Protein AF-A0A1V4RNX0-F1 (afdb_monomer)

Mean predicted aligned error: 15.96 Å

Foldseek 3Di:
DWDFDWDDDPPDIDTDPPRTDDDDDPDDDDPPDDADDDDPPFDDDVRATDAPDLQQQHGPPDDQDGDFACSHVVPPDPVRRVVGVVRNQQVSCVVVVPDVVVSVVVVVVVVVVVVVVVVVVVVVVVVPDPDDPVNVVVVVVVVVVVCVVLVPPVPVVVSCVVVVPCDPCNVVVD

Secondary structure (DSSP, 8-state):
-EE--EEEETTEEEE-TT--EE---S-----S--PPPP-TT--EETTEEPBS-TTT-BBTT-SS-B--THHHH----HHHHHHHHHHHHHHHHHHTT--HHHHHHHHHHHHHHHHHHHHHHHHHHHHS-PPPHHHHHHHHHHHHHHHHHTT--S-HHHHHHHH----HHHHHT-

Structure (mmCIF, N/CA/C/O backbone):
data_AF-A0A1V4RNX0-F1
#
_entry.id   AF-A0A1V4RNX0-F1
#
loop_
_atom_site.group_PDB
_atom_site.id
_atom_site.type_symbol
_atom_site.label_atom_id
_atom_site.label_alt_id
_atom_site.label_comp_id
_atom_site.label_asym_id
_atom_site.label_entity_id
_atom_site.label_seq_id
_atom_site.pdbx_PDB_ins_code
_atom_site.Cartn_x
_atom_site.Cartn_y
_atom_site.Cartn_z
_atom_site.occupancy
_atom_site.B_iso_or_equiv
_atom_site.auth_seq_id
_atom_site.auth_comp_id
_atom_site.auth_asym_id
_atom_site.auth_atom_id
_atom_site.pdbx_PDB_model_num
ATOM 1 N N . MET A 1 1 ? -21.393 -1.027 17.407 1.00 86.25 1 MET A N 1
ATOM 2 C CA . MET A 1 1 ? -20.121 -1.778 17.357 1.00 86.25 1 MET A CA 1
ATOM 3 C C . MET A 1 1 ? -19.695 -2.120 18.773 1.00 86.25 1 MET A C 1
ATOM 5 O O . MET A 1 1 ? -19.977 -1.330 19.667 1.00 86.25 1 MET A O 1
ATOM 9 N N . VAL A 1 2 ? -19.072 -3.281 18.979 1.00 91.12 2 VAL A N 1
ATOM 10 C CA . VAL A 1 2 ? -18.513 -3.683 20.277 1.00 91.12 2 VAL A CA 1
ATOM 11 C C . VAL A 1 2 ? -17.001 -3.536 20.193 1.00 91.12 2 VAL A C 1
ATOM 13 O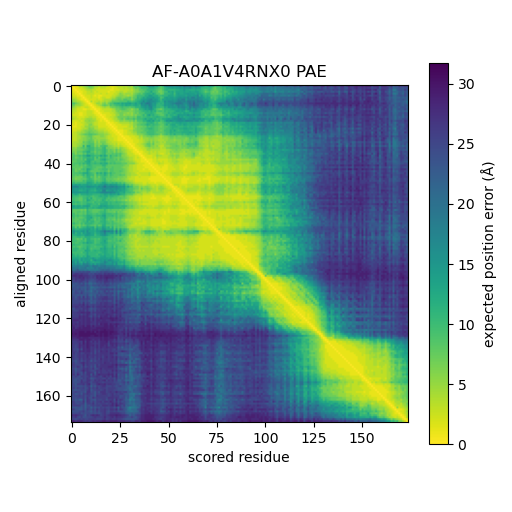 O . VAL A 1 2 ? -16.371 -4.180 19.359 1.00 91.12 2 VAL A O 1
ATOM 16 N N . PHE A 1 3 ? -16.439 -2.670 21.023 1.00 90.31 3 PHE A N 1
ATOM 17 C CA . PHE A 1 3 ? -14.999 -2.546 21.200 1.00 90.31 3 PHE A CA 1
ATOM 18 C C . PHE A 1 3 ? -14.564 -3.428 22.365 1.00 90.31 3 PHE A C 1
ATOM 20 O O . PHE A 1 3 ? -15.303 -3.569 23.337 1.00 90.31 3 PHE A O 1
ATOM 27 N N . LYS A 1 4 ? -13.373 -4.014 22.265 1.00 93.19 4 LYS A N 1
ATOM 28 C CA . LYS A 1 4 ? -12.756 -4.797 23.336 1.00 93.19 4 LYS A CA 1
ATOM 29 C C . LYS A 1 4 ? -11.369 -4.247 23.599 1.00 93.19 4 LYS A C 1
ATOM 31 O O . LYS A 1 4 ? -10.649 -3.932 22.652 1.00 93.19 4 LYS A O 1
ATOM 36 N N . GLN A 1 5 ? -11.000 -4.136 24.865 1.00 92.75 5 GLN A N 1
ATOM 37 C CA . GLN A 1 5 ? -9.661 -3.715 25.232 1.00 92.75 5 GLN A CA 1
ATOM 38 C C . GLN A 1 5 ? -8.676 -4.859 24.978 1.00 92.75 5 GLN A C 1
ATOM 40 O O . GLN A 1 5 ? -8.916 -6.011 25.347 1.00 92.75 5 GLN A O 1
ATOM 45 N N . THR A 1 6 ? -7.555 -4.529 24.349 1.00 92.81 6 THR A N 1
ATOM 46 C CA . THR A 1 6 ? -6.434 -5.444 24.129 1.00 92.81 6 THR A CA 1
ATOM 47 C C . THR A 1 6 ? -5.276 -5.078 25.048 1.00 92.81 6 THR A C 1
ATOM 49 O O . THR A 1 6 ? -4.992 -3.897 25.252 1.00 92.81 6 THR A O 1
ATOM 52 N N . LYS A 1 7 ? -4.584 -6.088 25.572 1.00 92.69 7 LYS A N 1
ATOM 53 C CA . LYS A 1 7 ? -3.313 -5.959 26.282 1.00 92.69 7 LYS A CA 1
ATOM 54 C C . LYS A 1 7 ? -2.213 -6.585 25.431 1.00 92.69 7 LYS A C 1
ATOM 56 O O . LYS A 1 7 ? -2.396 -7.675 24.890 1.00 92.69 7 LYS A O 1
ATOM 61 N N . THR A 1 8 ? -1.076 -5.909 25.341 1.00 92.00 8 THR A N 1
ATOM 62 C CA . THR A 1 8 ? 0.098 -6.403 24.618 1.00 92.00 8 THR A CA 1
ATOM 63 C C . THR A 1 8 ? 1.152 -6.849 25.625 1.00 92.00 8 THR A C 1
ATOM 65 O O . THR A 1 8 ? 1.565 -6.060 26.473 1.00 92.00 8 THR A O 1
ATOM 68 N N . GLU A 1 9 ? 1.574 -8.109 25.541 1.00 88.31 9 GLU A N 1
ATOM 69 C CA . GLU A 1 9 ? 2.677 -8.685 26.317 1.00 88.31 9 GLU A CA 1
ATOM 70 C C . GLU A 1 9 ? 3.693 -9.280 25.331 1.00 88.31 9 GLU A C 1
ATOM 72 O O . GLU A 1 9 ? 3.505 -10.375 24.799 1.00 88.31 9 GLU A O 1
ATOM 77 N N . GLY A 1 10 ? 4.751 -8.521 25.024 1.00 84.81 10 GLY A N 1
ATOM 78 C CA . GLY A 1 10 ? 5.682 -8.862 23.942 1.00 84.81 10 GLY A CA 1
ATOM 79 C C . GLY A 1 10 ? 4.999 -8.810 22.569 1.00 84.81 10 GLY A C 1
ATOM 80 O O . GLY A 1 10 ? 4.330 -7.831 22.251 1.00 84.81 10 GLY A O 1
ATOM 81 N N . GLU A 1 11 ? 5.141 -9.869 21.768 1.00 81.62 11 GLU A N 1
ATOM 82 C CA . GLU A 1 11 ? 4.447 -10.021 20.474 1.00 81.62 11 GLU A CA 1
ATOM 83 C C . GLU A 1 11 ? 3.009 -10.543 20.615 1.00 81.62 11 GLU A C 1
ATOM 85 O O . GLU A 1 11 ? 2.247 -10.583 19.648 1.00 81.62 11 GLU A O 1
ATOM 90 N N . LYS A 1 12 ? 2.606 -10.954 21.823 1.00 83.94 12 LYS A N 1
ATOM 91 C CA . LYS A 1 12 ? 1.295 -11.550 22.057 1.00 83.94 12 LYS A CA 1
ATOM 92 C C . LYS A 1 12 ? 0.279 -10.472 22.420 1.00 83.94 12 LYS A C 1
ATOM 94 O O . LYS A 1 12 ? 0.396 -9.794 23.441 1.00 83.94 12 LYS A O 1
ATOM 99 N N . ILE A 1 13 ? -0.765 -10.363 21.606 1.00 90.19 13 ILE A N 1
ATOM 100 C CA . ILE A 1 13 ? -1.936 -9.528 21.885 1.00 90.19 13 ILE A CA 1
ATOM 101 C C . ILE A 1 13 ? -3.010 -10.417 22.521 1.00 90.19 13 ILE A C 1
ATOM 103 O O . ILE A 1 13 ? -3.392 -11.440 21.954 1.00 90.19 13 ILE A O 1
ATOM 107 N N . SER A 1 14 ? -3.498 -10.042 23.704 1.00 91.62 14 SER A N 1
ATOM 108 C CA . SER A 1 14 ? -4.587 -10.732 24.40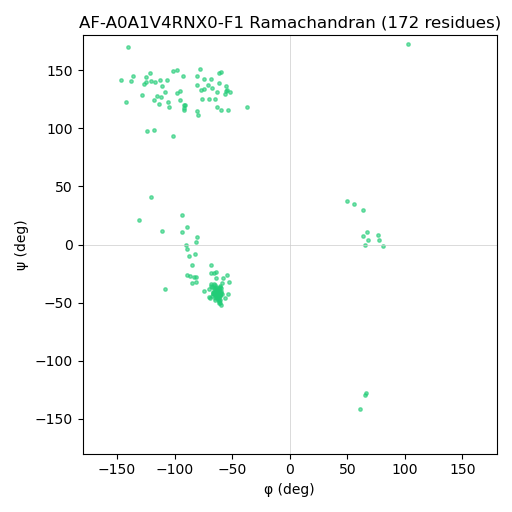4 1.00 91.62 14 SER A CA 1
ATOM 109 C C . SER A 1 14 ? -5.763 -9.794 24.671 1.00 91.62 14 SER A C 1
ATOM 111 O O . SER A 1 14 ? -5.597 -8.588 24.850 1.00 91.62 14 SER A O 1
ATOM 113 N N . LEU A 1 15 ? -6.980 -10.337 24.662 1.00 92.69 15 LEU A N 1
ATOM 114 C CA . LEU A 1 15 ? -8.189 -9.589 25.005 1.00 92.69 15 LEU A CA 1
ATOM 115 C C . LEU A 1 15 ? -8.327 -9.508 26.525 1.00 92.69 15 LEU A C 1
ATOM 117 O O . LEU A 1 15 ? -8.147 -10.513 27.208 1.00 92.69 15 LEU A O 1
ATOM 121 N N . VAL A 1 16 ? -8.698 -8.339 27.044 1.00 94.06 16 VAL A N 1
ATOM 122 C CA . VAL A 1 16 ? -9.058 -8.174 28.456 1.00 94.06 16 VAL A CA 1
ATOM 123 C C . VAL A 1 16 ? -10.505 -8.654 28.639 1.00 94.06 16 VAL A C 1
ATOM 125 O O . VAL A 1 16 ? -11.410 -8.042 28.061 1.00 94.06 16 VAL A O 1
ATOM 128 N N . PRO A 1 17 ? -10.767 -9.737 29.396 1.00 92.06 17 PRO A N 1
ATOM 129 C CA . PRO A 1 17 ? -12.126 -10.239 29.591 1.00 92.06 17 PRO A CA 1
ATOM 130 C C . PRO A 1 17 ? -13.027 -9.198 30.270 1.00 92.06 17 PRO A C 1
ATOM 132 O O . PRO A 1 17 ? -12.592 -8.522 31.200 1.00 92.06 17 PRO A O 1
ATOM 135 N N . GLY A 1 18 ? -14.278 -9.069 29.817 1.00 92.75 18 GLY A N 1
ATOM 136 C CA . GLY A 1 18 ? -15.261 -8.144 30.399 1.00 92.75 18 GLY A CA 1
ATOM 137 C C . GLY A 1 18 ? -15.066 -6.669 30.026 1.00 92.75 18 GLY A C 1
ATOM 138 O O . GLY A 1 18 ? -15.732 -5.805 30.590 1.00 92.75 18 GLY A O 1
ATOM 139 N N . SER A 1 19 ? -14.157 -6.362 29.095 1.00 94.50 19 SER A N 1
ATOM 140 C CA . SER A 1 19 ? -13.872 -4.995 28.629 1.00 94.50 19 SER A CA 1
ATOM 141 C C . SER A 1 19 ? -14.746 -4.542 27.451 1.00 94.50 19 SER A C 1
ATOM 143 O O . SER A 1 19 ? -14.415 -3.577 26.760 1.00 94.50 19 SER A O 1
ATOM 145 N N . GLU A 1 20 ? -15.839 -5.253 27.168 1.00 95.00 20 GLU A N 1
ATOM 146 C CA . GLU A 1 20 ? -16.750 -4.942 26.073 1.00 95.00 20 GLU A CA 1
ATOM 147 C C . GLU A 1 20 ? -17.426 -3.574 26.250 1.00 95.00 20 GLU A C 1
ATOM 149 O O . GLU A 1 20 ? -18.226 -3.361 27.159 1.00 95.00 20 GLU A O 1
ATOM 154 N N . ILE A 1 21 ? -17.177 -2.659 25.312 1.00 94.94 21 ILE A N 1
ATOM 155 C CA . ILE A 1 21 ? -17.840 -1.353 25.247 1.00 94.94 21 ILE A CA 1
ATOM 156 C C . ILE A 1 21 ? -18.707 -1.298 23.993 1.00 94.94 21 ILE A C 1
ATOM 158 O O . ILE A 1 21 ? -18.222 -1.419 22.865 1.00 94.94 21 ILE A O 1
ATOM 162 N N . VAL A 1 22 ? -20.009 -1.083 24.179 1.00 94.38 22 VAL A N 1
ATOM 163 C CA . VAL A 1 22 ? -20.963 -0.948 23.074 1.00 94.38 22 VAL A CA 1
ATOM 164 C C . VAL A 1 22 ? -21.096 0.519 22.686 1.00 94.38 22 VAL A C 1
ATOM 166 O O . VAL A 1 22 ? -21.591 1.332 23.461 1.00 94.38 22 VAL A O 1
ATOM 169 N N . ILE A 1 23 ? -20.726 0.851 21.450 1.00 93.25 23 ILE A N 1
ATOM 170 C CA . ILE A 1 23 ? -20.931 2.187 20.880 1.00 93.25 23 ILE A CA 1
ATOM 171 C C . ILE A 1 23 ? -21.979 2.118 19.770 1.00 93.25 23 ILE A C 1
ATOM 173 O O . ILE A 1 23 ? -21.865 1.326 18.825 1.00 93.25 23 ILE A O 1
ATOM 177 N N . LYS A 1 24 ? -23.003 2.970 19.878 1.00 94.12 24 LYS A N 1
ATOM 178 C CA . LYS A 1 24 ? -24.009 3.190 18.835 1.00 94.12 24 LYS A CA 1
ATOM 179 C C . LYS A 1 24 ? -23.544 4.345 17.950 1.00 94.12 24 LYS A C 1
ATOM 181 O O . LYS A 1 24 ? -23.352 5.451 18.436 1.00 94.12 24 LYS A O 1
ATOM 186 N N . SER A 1 25 ? -23.365 4.076 16.663 1.00 92.62 25 SER A N 1
ATOM 187 C CA . SER A 1 25 ? -23.018 5.079 15.656 1.00 92.62 25 SER A CA 1
ATOM 188 C C . SER A 1 25 ? -23.840 4.809 14.396 1.00 92.62 25 SER A C 1
ATOM 190 O O . SER A 1 25 ? -23.999 3.636 14.048 1.00 92.62 25 SER A O 1
ATOM 192 N N . PRO A 1 26 ? -24.347 5.844 13.703 1.00 92.62 26 PRO A N 1
ATOM 193 C CA . PRO A 1 26 ? -25.040 5.671 12.428 1.00 92.62 26 PRO A CA 1
ATOM 194 C C . PRO A 1 26 ? -24.107 5.219 11.290 1.00 92.62 26 PRO A C 1
ATOM 196 O O . PRO A 1 26 ? -24.592 4.727 10.277 1.00 92.62 26 PRO A O 1
ATOM 199 N N . LEU A 1 27 ? -22.783 5.366 11.443 1.00 93.19 27 LEU A N 1
ATOM 200 C CA . LEU A 1 27 ? -21.780 4.932 10.466 1.00 93.19 27 LEU A CA 1
ATOM 201 C C . LEU A 1 27 ? -20.498 4.465 11.164 1.00 93.19 27 LEU A C 1
ATOM 203 O O . LEU A 1 27 ? -20.044 5.071 12.137 1.00 93.19 27 LEU A O 1
ATOM 207 N N . VAL A 1 28 ? -19.891 3.407 10.634 1.00 90.50 28 VAL A N 1
ATOM 208 C CA . VAL A 1 28 ? -18.562 2.930 11.020 1.00 90.50 28 VAL A CA 1
ATOM 209 C C . VAL A 1 28 ? -17.735 2.778 9.750 1.00 90.50 28 VAL A C 1
ATOM 211 O O . VAL A 1 28 ? -18.182 2.137 8.802 1.00 90.50 28 VAL A O 1
ATOM 214 N N . VAL A 1 29 ? -16.535 3.359 9.738 1.00 92.31 29 VAL A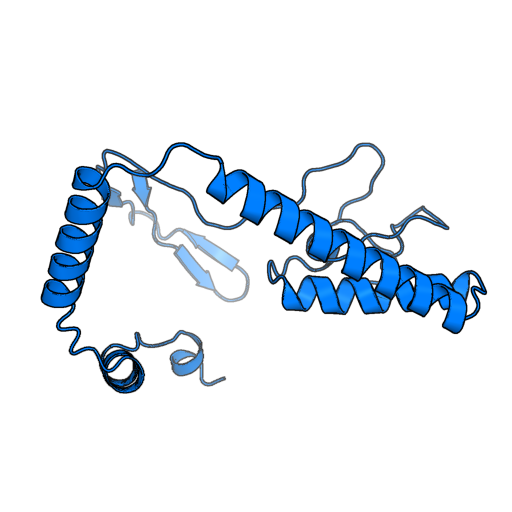 N 1
ATOM 215 C CA . VAL A 1 29 ? -15.561 3.216 8.649 1.00 92.31 29 VAL A CA 1
ATOM 216 C C . VAL A 1 29 ? -14.316 2.544 9.215 1.00 92.31 29 VAL A C 1
ATOM 218 O O . VAL A 1 29 ? -13.753 3.024 10.198 1.00 92.31 29 VAL A O 1
ATOM 221 N N . SER A 1 30 ? -13.903 1.430 8.611 1.00 87.69 30 SER A N 1
ATOM 222 C CA . SER A 1 30 ? -12.662 0.740 8.969 1.00 87.69 30 SER A CA 1
ATOM 223 C C . SER A 1 30 ? -11.521 1.251 8.092 1.00 87.69 30 SER A C 1
ATOM 225 O O . SER A 1 30 ? -11.542 1.054 6.880 1.00 87.69 30 SER A O 1
ATOM 227 N N . SER A 1 31 ? -10.533 1.897 8.712 1.00 88.62 31 SER A N 1
ATOM 228 C CA . SER A 1 31 ? -9.358 2.471 8.036 1.00 88.62 31 SER A CA 1
ATOM 229 C C . SER A 1 31 ? -8.054 1.857 8.553 1.00 88.62 31 SER A C 1
ATOM 231 O O . SER A 1 31 ? -7.076 2.563 8.777 1.00 88.62 31 SER A O 1
ATOM 233 N N . ILE A 1 32 ? -8.042 0.540 8.777 1.00 85.19 32 ILE A N 1
ATOM 234 C CA . ILE A 1 32 ? -6.890 -0.205 9.325 1.00 85.19 32 ILE A CA 1
ATOM 235 C C . ILE A 1 32 ? -5.809 -0.545 8.282 1.00 85.19 32 ILE A C 1
ATOM 237 O O . ILE A 1 32 ? -4.855 -1.249 8.591 1.00 85.19 32 ILE A O 1
ATOM 241 N N . GLY A 1 33 ? -5.950 -0.040 7.056 1.00 81.62 33 GLY A N 1
ATOM 242 C CA . GLY A 1 33 ? -5.049 -0.316 5.939 1.00 81.62 33 GLY A CA 1
ATOM 243 C C . GLY A 1 33 ? -5.620 -1.329 4.948 1.00 81.62 33 GLY A C 1
ATOM 244 O O . GLY A 1 33 ? -6.691 -1.899 5.152 1.00 81.62 33 GLY A O 1
ATOM 245 N N . SER A 1 34 ? -4.909 -1.503 3.836 1.00 82.62 34 SER A N 1
ATOM 246 C CA . SER A 1 34 ? -5.248 -2.443 2.767 1.00 82.62 34 SER A CA 1
ATOM 247 C C . SER A 1 34 ? -4.162 -3.500 2.636 1.00 82.62 34 SER A C 1
ATOM 249 O O . SER A 1 34 ? -2.977 -3.160 2.649 1.00 82.62 34 SER A O 1
ATOM 251 N N . VAL A 1 35 ? -4.566 -4.745 2.417 1.00 84.38 35 VAL A N 1
ATOM 252 C CA . VAL A 1 35 ? -3.655 -5.841 2.079 1.00 84.38 35 VAL A CA 1
ATOM 253 C C . VAL A 1 35 ? -3.635 -6.071 0.565 1.00 84.38 35 VAL A C 1
ATOM 255 O O . VAL A 1 35 ? -4.634 -5.785 -0.105 1.00 84.38 35 VAL A O 1
ATOM 258 N N . PRO A 1 36 ? -2.515 -6.546 -0.005 1.00 83.00 36 PRO A N 1
ATOM 259 C CA . PRO A 1 36 ? -2.468 -6.979 -1.397 1.00 83.00 36 PRO A CA 1
ATOM 260 C C . PRO A 1 36 ? -3.526 -8.051 -1.685 1.00 83.00 36 PRO A C 1
ATOM 262 O O . PRO A 1 36 ? -3.710 -8.987 -0.912 1.00 83.00 36 PRO A O 1
ATOM 265 N N . GLY A 1 37 ? -4.220 -7.925 -2.817 1.00 86.06 37 GLY A N 1
ATOM 266 C CA . GLY A 1 37 ? -5.096 -8.990 -3.298 1.00 86.06 37 GLY A CA 1
ATOM 267 C C . GLY A 1 37 ? -4.281 -10.209 -3.734 1.00 86.06 37 GLY A C 1
ATOM 268 O O . GLY A 1 37 ? -3.210 -10.058 -4.328 1.00 86.06 37 GLY A O 1
ATOM 269 N N . GLN A 1 38 ? -4.795 -11.408 -3.462 1.00 90.25 38 GLN A N 1
ATOM 270 C CA . GLN A 1 38 ? -4.150 -12.644 -3.897 1.00 90.25 38 GLN A CA 1
ATOM 271 C C . GLN A 1 38 ? -4.391 -12.901 -5.389 1.00 90.25 38 GLN A C 1
ATOM 273 O O . GLN A 1 38 ? -5.516 -12.798 -5.882 1.00 90.25 38 GLN A O 1
ATOM 278 N N . LEU A 1 39 ? -3.320 -13.242 -6.102 1.00 90.31 39 LEU A N 1
ATOM 279 C CA . LEU A 1 39 ? -3.302 -13.565 -7.521 1.00 90.31 39 LEU A CA 1
ATOM 280 C C . LEU A 1 39 ? -3.077 -15.076 -7.686 1.00 90.31 39 LEU A C 1
ATOM 282 O O . LEU A 1 39 ? -2.152 -15.615 -7.072 1.00 90.31 39 LEU A O 1
ATOM 286 N N . PRO A 1 40 ? -3.882 -15.776 -8.509 1.00 91.75 40 PRO A N 1
ATOM 287 C CA . PRO A 1 40 ? -3.680 -17.198 -8.764 1.00 91.75 40 PRO A CA 1
ATOM 288 C C . PRO A 1 40 ? -2.267 -17.492 -9.281 1.00 91.75 40 PRO A C 1
ATOM 290 O O . PRO A 1 40 ? -1.796 -16.838 -10.208 1.00 91.75 40 PRO A O 1
ATOM 293 N N . GLY A 1 41 ? -1.608 -18.491 -8.691 1.00 90.56 41 GLY A N 1
ATOM 294 C CA . GLY A 1 41 ? -0.264 -18.926 -9.089 1.00 90.56 41 GLY A CA 1
ATOM 295 C C . GLY A 1 41 ? 0.892 -18.090 -8.530 1.00 90.56 41 GLY A C 1
ATOM 296 O O . GLY A 1 41 ? 2.040 -18.442 -8.776 1.00 90.56 41 GLY A O 1
ATOM 297 N N . ILE A 1 42 ? 0.620 -17.029 -7.762 1.00 94.38 42 ILE A N 1
ATOM 298 C CA . ILE A 1 42 ? 1.653 -16.258 -7.059 1.00 94.38 42 ILE A CA 1
ATOM 299 C C . ILE A 1 42 ? 1.781 -16.777 -5.617 1.00 94.38 42 ILE A C 1
ATOM 301 O O . ILE A 1 42 ? 0.758 -16.954 -4.953 1.00 94.38 42 ILE A O 1
ATOM 305 N N . PRO A 1 43 ? 2.996 -17.048 -5.111 1.00 94.25 43 PRO A N 1
ATOM 306 C CA . PRO A 1 43 ? 3.207 -17.435 -3.720 1.00 94.25 43 PRO A CA 1
ATOM 307 C C . PRO A 1 43 ? 3.141 -16.229 -2.771 1.00 94.25 43 PRO A C 1
ATOM 309 O O . PRO A 1 43 ? 3.471 -15.098 -3.136 1.00 94.25 43 PRO A O 1
ATOM 312 N N . TYR A 1 44 ? 2.734 -16.481 -1.524 1.00 94.06 44 TYR A N 1
ATOM 313 C CA . TYR A 1 44 ? 2.538 -15.462 -0.488 1.00 94.06 44 TYR A CA 1
ATOM 314 C C . TYR A 1 44 ? 3.121 -15.906 0.858 1.00 94.06 44 TYR A C 1
ATOM 316 O O . TYR A 1 44 ? 3.041 -17.079 1.223 1.00 94.06 44 TYR A O 1
ATOM 324 N N . ARG A 1 45 ? 3.657 -14.952 1.627 1.00 91.88 45 ARG A N 1
ATOM 325 C CA . ARG A 1 45 ? 4.090 -15.128 3.019 1.00 91.88 45 ARG A CA 1
ATOM 326 C C . ARG A 1 45 ? 3.260 -14.205 3.909 1.00 91.88 45 ARG A C 1
ATOM 328 O O . ARG A 1 45 ? 3.523 -13.008 4.007 1.00 91.88 45 ARG A O 1
ATOM 335 N N . GLY A 1 46 ? 2.223 -14.766 4.530 1.00 90.25 46 GLY A N 1
ATOM 336 C CA . GLY A 1 46 ? 1.150 -13.961 5.120 1.00 90.25 46 GLY A CA 1
ATOM 337 C C . GLY A 1 46 ? 0.379 -13.226 4.020 1.00 90.25 46 GLY A C 1
ATOM 338 O O . GLY A 1 46 ? -0.030 -13.847 3.042 1.00 90.25 46 GLY A O 1
ATOM 339 N N . ASP A 1 47 ? 0.226 -11.910 4.163 1.00 89.25 47 ASP A N 1
ATOM 340 C CA . ASP A 1 47 ? -0.484 -11.060 3.194 1.00 89.25 47 ASP A CA 1
ATOM 341 C C . ASP A 1 47 ? 0.421 -10.495 2.080 1.00 89.25 47 ASP A C 1
ATOM 343 O O . ASP A 1 47 ? -0.051 -9.805 1.176 1.00 89.25 47 ASP A O 1
ATOM 347 N N . LEU A 1 48 ? 1.732 -10.747 2.141 1.00 91.88 48 LEU A N 1
ATOM 348 C CA . LEU A 1 48 ? 2.722 -10.202 1.208 1.00 91.88 48 LEU A CA 1
ATOM 349 C C . LEU A 1 48 ? 3.116 -11.244 0.160 1.00 91.88 48 LEU A C 1
ATOM 351 O O . LEU A 1 48 ? 3.117 -12.441 0.446 1.00 91.88 48 LEU A O 1
ATOM 355 N N . ILE A 1 49 ? 3.472 -10.794 -1.046 1.00 93.44 49 ILE A N 1
ATOM 356 C CA . ILE A 1 49 ? 4.012 -11.678 -2.088 1.00 93.44 49 ILE A CA 1
ATOM 357 C C . ILE A 1 49 ? 5.331 -12.267 -1.587 1.00 93.44 49 ILE A C 1
ATOM 359 O O . ILE A 1 49 ? 6.193 -11.539 -1.089 1.00 93.44 49 ILE A O 1
ATOM 363 N N . ALA A 1 50 ? 5.480 -13.582 -1.717 1.00 94.62 50 ALA A N 1
ATOM 364 C CA . ALA A 1 50 ? 6.705 -14.267 -1.348 1.00 94.62 50 ALA A CA 1
ATOM 365 C C . ALA A 1 50 ? 7.775 -14.024 -2.419 1.00 94.62 50 ALA A C 1
ATOM 367 O O . ALA A 1 50 ? 7.552 -14.266 -3.609 1.00 94.62 50 ALA A O 1
ATOM 368 N N . VAL A 1 51 ? 8.929 -13.529 -1.984 1.00 93.31 51 VAL A N 1
ATOM 369 C CA . VAL A 1 51 ? 10.093 -13.261 -2.830 1.00 93.31 51 VAL A CA 1
ATOM 370 C C . VAL A 1 51 ? 11.307 -13.988 -2.265 1.00 93.31 51 VAL A C 1
ATOM 372 O O . VAL A 1 51 ? 11.449 -14.077 -1.044 1.00 93.31 51 VAL A O 1
ATOM 375 N N . ASP A 1 52 ? 12.180 -14.477 -3.147 1.00 88.31 52 ASP A N 1
ATOM 376 C CA . ASP A 1 52 ? 13.407 -15.190 -2.766 1.00 88.31 52 ASP A CA 1
ATOM 377 C C . ASP A 1 52 ? 14.361 -14.270 -1.985 1.00 88.31 52 ASP A C 1
ATOM 379 O O . ASP A 1 52 ? 14.979 -14.680 -1.002 1.00 88.31 52 ASP A O 1
ATOM 383 N N . ASP A 1 53 ? 14.451 -13.006 -2.410 1.00 81.38 53 ASP A N 1
ATOM 384 C CA . ASP A 1 53 ? 15.220 -11.955 -1.748 1.00 81.38 53 ASP A CA 1
ATOM 385 C C . ASP A 1 53 ? 14.455 -10.618 -1.831 1.00 81.38 53 ASP A C 1
ATOM 387 O O . ASP A 1 53 ? 14.162 -10.155 -2.941 1.00 81.38 53 ASP A O 1
ATOM 391 N N . PRO A 1 54 ? 14.143 -9.967 -0.691 1.00 76.62 54 PRO A N 1
ATOM 392 C CA . PRO A 1 54 ? 13.524 -8.644 -0.656 1.00 76.62 54 PRO A CA 1
ATOM 393 C C . PRO A 1 54 ? 14.270 -7.566 -1.445 1.00 76.62 54 PRO A C 1
ATOM 395 O O . PRO A 1 54 ? 13.641 -6.606 -1.878 1.00 76.62 54 PRO A O 1
ATOM 398 N N . GLU A 1 55 ? 15.586 -7.687 -1.634 1.00 77.69 55 GLU A N 1
ATOM 399 C CA . GLU A 1 55 ? 16.344 -6.693 -2.389 1.00 77.69 55 GLU A CA 1
ATOM 400 C C . GLU A 1 55 ? 16.259 -6.885 -3.911 1.00 77.69 55 GLU A C 1
ATOM 402 O O . GLU A 1 55 ? 16.369 -5.908 -4.654 1.00 77.69 55 GLU A O 1
ATOM 407 N N . THR A 1 56 ? 16.062 -8.120 -4.386 1.00 80.00 56 THR A N 1
ATOM 408 C CA . THR A 1 56 ? 15.849 -8.410 -5.818 1.00 80.00 56 THR A CA 1
ATOM 409 C C . THR A 1 56 ? 14.375 -8.348 -6.198 1.00 80.00 56 THR A C 1
ATOM 411 O O . THR A 1 56 ? 14.046 -8.093 -7.351 1.00 80.00 56 THR A O 1
ATOM 414 N N . GLY A 1 57 ? 13.474 -8.592 -5.242 1.00 86.31 57 GLY A N 1
ATOM 415 C CA . GLY A 1 57 ? 12.034 -8.644 -5.469 1.00 86.31 57 GLY A CA 1
ATOM 416 C C . GLY A 1 57 ? 11.584 -9.817 -6.343 1.00 86.31 57 GLY A C 1
ATOM 417 O O . GLY A 1 57 ? 10.432 -9.828 -6.774 1.00 86.31 57 GLY A O 1
ATOM 418 N N . ARG A 1 58 ? 12.455 -10.792 -6.638 1.00 90.56 58 ARG A N 1
ATOM 419 C CA . ARG A 1 58 ? 12.119 -11.942 -7.488 1.00 90.56 58 ARG A CA 1
ATOM 420 C C . ARG A 1 58 ? 11.149 -12.871 -6.763 1.00 90.56 58 ARG A C 1
ATOM 422 O O . ARG A 1 58 ? 11.432 -13.302 -5.649 1.00 90.56 58 ARG A O 1
ATOM 429 N N . ILE A 1 59 ? 10.008 -13.160 -7.385 1.00 92.38 59 ILE A N 1
ATOM 430 C CA . ILE A 1 59 ? 8.957 -13.999 -6.796 1.00 92.38 59 ILE A CA 1
ATOM 431 C C . ILE A 1 59 ? 9.463 -15.441 -6.666 1.00 92.38 59 ILE A C 1
ATOM 433 O O . ILE A 1 59 ? 10.044 -15.975 -7.612 1.00 92.38 59 ILE A O 1
ATOM 437 N N . GLU A 1 60 ? 9.220 -16.069 -5.510 1.00 92.62 60 GLU A N 1
ATOM 438 C CA . GLU A 1 60 ? 9.630 -17.459 -5.259 1.00 92.62 60 GLU A CA 1
ATOM 439 C C . GLU A 1 60 ? 9.090 -18.391 -6.366 1.00 92.62 60 GLU A C 1
ATOM 441 O O . GLU A 1 60 ? 7.921 -18.324 -6.751 1.00 92.62 60 GLU A O 1
ATOM 446 N N . GLY A 1 61 ? 9.941 -19.262 -6.911 1.00 87.81 61 GLY A N 1
ATOM 447 C CA . GLY A 1 61 ? 9.553 -20.202 -7.973 1.00 87.81 61 GLY A CA 1
ATOM 448 C C . GLY A 1 61 ? 9.442 -19.609 -9.385 1.00 87.81 61 GLY A C 1
ATOM 449 O O . GLY A 1 61 ? 9.085 -20.338 -10.310 1.00 87.81 61 GLY A O 1
ATOM 450 N N . PHE A 1 62 ? 9.780 -18.329 -9.577 1.00 84.94 62 PHE A N 1
ATOM 451 C CA . PHE A 1 62 ? 9.863 -17.696 -10.894 1.00 84.94 62 PHE A CA 1
ATOM 452 C C . PHE A 1 62 ? 11.274 -17.159 -11.171 1.00 84.94 62 PHE A C 1
ATOM 454 O O . PHE A 1 62 ? 11.936 -16.588 -10.303 1.00 84.94 62 PHE A O 1
ATOM 461 N N . GLU A 1 63 ? 11.732 -17.305 -12.415 1.00 81.12 63 GLU A N 1
ATOM 462 C CA . GLU A 1 63 ? 13.049 -16.806 -12.841 1.00 81.12 63 GLU A CA 1
ATOM 463 C C . GLU A 1 63 ? 13.009 -15.330 -13.255 1.00 81.12 63 GLU A C 1
ATOM 465 O O . GLU A 1 63 ? 13.958 -14.588 -13.030 1.00 81.12 63 GLU A O 1
ATOM 470 N N . ASN A 1 64 ? 11.895 -14.883 -13.837 1.00 81.81 64 ASN A N 1
ATOM 471 C CA . ASN A 1 64 ? 11.780 -13.586 -14.507 1.00 81.81 64 ASN A CA 1
ATOM 472 C C . ASN A 1 64 ? 10.546 -12.776 -14.076 1.00 81.81 64 ASN A C 1
ATOM 474 O O . ASN A 1 64 ? 10.100 -11.886 -14.803 1.00 81.81 64 ASN A O 1
ATOM 478 N N . VAL A 1 65 ? 9.981 -13.080 -12.905 1.00 88.12 65 VAL A N 1
ATOM 479 C CA . VAL A 1 65 ? 8.830 -12.357 -12.351 1.00 88.12 65 VAL A CA 1
ATOM 480 C C . VAL A 1 65 ? 9.242 -11.661 -11.062 1.00 88.12 65 VAL A C 1
ATOM 482 O O . VAL A 1 65 ? 9.778 -12.286 -10.149 1.00 88.12 65 VAL A O 1
ATOM 485 N N . PHE A 1 66 ? 8.962 -10.361 -10.988 1.00 90.06 66 PHE A N 1
ATOM 486 C CA . PHE A 1 66 ? 9.383 -9.494 -9.892 1.00 90.06 66 PHE A CA 1
ATOM 487 C C . PHE A 1 66 ? 8.180 -8.783 -9.277 1.00 90.06 66 PHE A C 1
ATOM 489 O O . PHE A 1 66 ? 7.282 -8.316 -9.982 1.00 90.06 66 PHE A O 1
ATOM 496 N N . ALA A 1 67 ? 8.175 -8.681 -7.955 1.00 91.25 67 ALA A N 1
ATOM 497 C CA . ALA A 1 67 ? 7.188 -7.957 -7.176 1.00 91.25 67 ALA A CA 1
ATOM 498 C C . ALA A 1 67 ? 7.839 -6.739 -6.522 1.00 91.25 67 ALA A C 1
ATOM 500 O O . ALA A 1 67 ? 8.969 -6.797 -6.054 1.00 91.25 67 ALA A O 1
ATOM 501 N N . LEU A 1 68 ? 7.112 -5.624 -6.465 1.00 92.44 68 LEU A N 1
ATOM 502 C CA . LEU A 1 68 ? 7.639 -4.345 -5.993 1.00 92.44 68 LEU A CA 1
ATOM 503 C C . LEU A 1 68 ? 6.630 -3.577 -5.138 1.00 92.44 68 LEU A C 1
ATOM 505 O O . LEU A 1 68 ? 5.449 -3.913 -5.035 1.00 92.44 68 LEU A O 1
ATOM 509 N N . GLY A 1 69 ? 7.116 -2.510 -4.507 1.00 90.19 69 GLY A N 1
ATOM 510 C CA . GLY A 1 69 ? 6.306 -1.620 -3.679 1.00 90.19 69 GLY A CA 1
ATOM 511 C C . GLY A 1 69 ? 5.645 -2.294 -2.470 1.00 90.19 69 GLY A C 1
ATOM 512 O O . GLY A 1 69 ? 6.248 -3.121 -1.782 1.00 90.19 69 GLY A O 1
ATOM 513 N N . ASN A 1 70 ? 4.405 -1.896 -2.171 1.00 89.94 70 ASN A N 1
ATOM 514 C CA . ASN A 1 70 ? 3.683 -2.338 -0.974 1.00 89.94 70 ASN A CA 1
ATOM 515 C C . ASN A 1 70 ? 3.355 -3.838 -0.960 1.00 89.94 70 ASN A C 1
ATOM 517 O O . ASN A 1 70 ? 3.214 -4.407 0.116 1.00 89.94 70 ASN A O 1
ATOM 521 N N . ALA A 1 71 ? 3.266 -4.476 -2.131 1.00 89.56 71 ALA A N 1
ATOM 522 C CA . ALA A 1 71 ? 2.979 -5.905 -2.234 1.00 89.56 71 ALA A CA 1
ATOM 523 C C . ALA A 1 71 ? 4.074 -6.786 -1.610 1.00 89.56 71 ALA A C 1
ATOM 525 O O . ALA A 1 71 ? 3.793 -7.909 -1.206 1.00 89.56 71 ALA A O 1
ATOM 526 N N . VAL A 1 72 ? 5.294 -6.251 -1.505 1.00 90.62 72 VAL A N 1
ATOM 527 C CA . VAL A 1 72 ? 6.450 -6.905 -0.875 1.00 90.62 72 VAL A CA 1
ATOM 528 C C . VAL A 1 72 ? 6.805 -6.243 0.455 1.00 90.62 72 VAL A C 1
ATOM 530 O O . VAL A 1 72 ? 7.155 -6.917 1.412 1.00 90.62 72 VAL A O 1
ATOM 533 N N . THR A 1 73 ? 6.708 -4.912 0.542 1.00 88.06 73 THR A N 1
ATOM 534 C CA . THR A 1 73 ? 7.189 -4.177 1.726 1.00 88.06 73 THR A CA 1
ATOM 535 C C . THR A 1 73 ? 6.170 -4.067 2.858 1.00 88.06 73 THR A C 1
ATOM 537 O O . THR A 1 73 ? 6.574 -3.867 3.998 1.00 88.06 73 THR A O 1
ATOM 540 N N . GLY A 1 74 ? 4.863 -4.095 2.568 1.00 86.12 74 GLY A N 1
ATOM 541 C CA . GLY A 1 74 ? 3.798 -3.900 3.561 1.00 86.12 74 GLY A CA 1
ATOM 542 C C . GLY A 1 74 ? 3.760 -2.523 4.248 1.00 86.12 74 GLY A C 1
ATOM 543 O O . GLY A 1 74 ? 2.995 -2.331 5.189 1.00 86.12 74 GLY A O 1
ATOM 544 N N . ARG A 1 75 ? 4.578 -1.549 3.816 1.00 83.94 75 ARG A N 1
ATOM 545 C CA . ARG A 1 75 ? 4.761 -0.259 4.516 1.00 83.94 75 ARG A CA 1
ATOM 546 C C . ARG A 1 75 ? 3.719 0.813 4.183 1.00 83.94 75 ARG A C 1
ATOM 548 O O . ARG A 1 75 ? 3.618 1.804 4.898 1.00 83.94 75 ARG A O 1
ATOM 555 N N . GLY A 1 76 ? 2.985 0.675 3.083 1.00 77.12 76 GLY A N 1
ATOM 556 C CA . GLY A 1 76 ? 1.879 1.561 2.698 1.00 77.12 76 GLY A CA 1
ATOM 557 C C . GLY A 1 76 ? 2.260 2.999 2.312 1.00 77.12 76 GLY A C 1
ATOM 558 O O . GLY A 1 76 ? 1.376 3.807 2.041 1.00 77.12 76 GLY A O 1
ATOM 559 N N . ASN A 1 77 ? 3.553 3.346 2.262 1.00 83.81 77 ASN A N 1
ATOM 560 C CA . ASN A 1 77 ? 4.030 4.680 1.888 1.00 83.81 77 ASN A CA 1
ATOM 561 C C . ASN A 1 77 ? 4.446 4.724 0.407 1.00 83.81 77 ASN A C 1
ATOM 563 O O . ASN A 1 77 ? 5.241 3.900 -0.054 1.00 83.81 77 ASN A O 1
ATOM 567 N N . ILE A 1 78 ? 3.948 5.729 -0.323 1.00 83.19 78 ILE A N 1
ATOM 568 C CA . ILE A 1 78 ? 4.292 5.992 -1.730 1.00 83.19 78 ILE A CA 1
ATOM 569 C C . ILE A 1 78 ? 5.802 6.164 -1.900 1.00 83.19 78 ILE A C 1
ATOM 571 O O . ILE A 1 78 ? 6.384 5.564 -2.797 1.00 83.19 78 ILE A O 1
ATOM 575 N N . ARG A 1 79 ? 6.455 6.946 -1.032 1.00 84.31 79 ARG A N 1
ATOM 576 C CA . ARG A 1 79 ? 7.898 7.199 -1.129 1.00 84.31 79 ARG A CA 1
ATOM 577 C C . ARG A 1 79 ? 8.700 5.907 -0.985 1.00 84.31 79 ARG A C 1
ATOM 579 O O . ARG A 1 79 ? 9.584 5.659 -1.795 1.00 84.31 79 ARG A O 1
ATOM 586 N N . GLU A 1 80 ? 8.358 5.077 -0.002 1.00 85.00 80 GLU A N 1
ATOM 587 C CA . GLU A 1 80 ? 9.013 3.778 0.202 1.00 85.00 80 GLU A CA 1
ATOM 588 C C . GLU A 1 80 ? 8.761 2.835 -0.974 1.00 85.00 80 GLU A C 1
ATOM 590 O O . GLU A 1 80 ? 9.677 2.160 -1.432 1.00 85.00 80 GLU A O 1
ATOM 595 N N . SER A 1 81 ? 7.541 2.841 -1.517 1.00 87.00 81 SER A N 1
ATOM 596 C CA . SER A 1 81 ? 7.205 2.031 -2.689 1.00 87.00 81 SER A CA 1
ATOM 597 C C . SER A 1 81 ? 7.987 2.464 -3.931 1.00 87.00 81 SER A C 1
ATOM 599 O O . SER A 1 81 ? 8.430 1.610 -4.693 1.00 87.00 81 SER A O 1
ATOM 601 N N . MET A 1 82 ? 8.198 3.771 -4.114 1.00 86.25 82 MET A N 1
ATOM 602 C CA . MET A 1 82 ? 8.992 4.333 -5.212 1.00 86.25 82 MET A CA 1
ATOM 603 C C . MET A 1 82 ? 10.476 3.985 -5.089 1.00 86.25 82 MET A C 1
ATOM 605 O O . MET A 1 82 ? 11.095 3.603 -6.078 1.00 86.25 82 MET A O 1
ATOM 609 N N . ILE A 1 83 ? 11.046 4.103 -3.886 1.00 86.44 83 ILE A N 1
ATOM 610 C CA . ILE A 1 83 ? 12.443 3.726 -3.626 1.00 86.44 83 ILE A CA 1
ATOM 611 C C . ILE A 1 83 ? 12.634 2.235 -3.914 1.00 86.44 83 ILE A C 1
ATOM 613 O O . ILE A 1 83 ? 13.508 1.877 -4.699 1.00 86.44 83 ILE A O 1
ATOM 617 N N . HIS A 1 84 ? 11.760 1.394 -3.359 1.00 88.56 84 HIS A N 1
ATOM 618 C CA . HIS A 1 84 ? 11.805 -0.051 -3.557 1.00 88.56 84 HIS A CA 1
ATOM 619 C C . HIS A 1 84 ? 11.650 -0.441 -5.035 1.00 88.56 84 HIS A C 1
ATOM 621 O O . HIS A 1 84 ? 12.419 -1.240 -5.558 1.00 88.56 84 HIS A O 1
ATOM 627 N N . GLY A 1 85 ? 10.699 0.177 -5.745 1.00 87.81 85 GLY A N 1
ATOM 628 C CA . GLY A 1 85 ? 10.496 -0.063 -7.173 1.00 87.81 85 GLY A CA 1
ATOM 629 C C . GLY A 1 85 ? 11.719 0.294 -8.019 1.00 87.81 85 GLY A C 1
ATOM 630 O O . GLY A 1 85 ? 12.093 -0.478 -8.898 1.00 87.81 85 GLY A O 1
ATOM 631 N N . ARG A 1 86 ? 12.381 1.423 -7.734 1.00 86.81 86 ARG A N 1
ATOM 632 C CA . ARG A 1 86 ? 13.619 1.814 -8.431 1.00 86.81 86 ARG A CA 1
ATOM 633 C C . ARG A 1 86 ? 14.761 0.840 -8.160 1.00 86.81 86 ARG A C 1
ATOM 635 O O . ARG A 1 86 ? 15.459 0.472 -9.097 1.00 86.81 86 ARG A O 1
ATOM 642 N N . GLN A 1 87 ? 14.925 0.410 -6.909 1.00 87.50 87 GLN A N 1
ATOM 643 C CA . GLN A 1 87 ? 15.966 -0.546 -6.523 1.00 87.50 87 GLN A CA 1
ATOM 644 C C . GLN A 1 87 ? 15.825 -1.871 -7.274 1.00 87.50 87 GLN A C 1
ATOM 646 O O . GLN A 1 87 ? 16.781 -2.299 -7.916 1.00 87.50 87 GLN A O 1
ATOM 651 N N . ILE A 1 88 ? 14.629 -2.467 -7.252 1.00 86.88 88 ILE A N 1
ATOM 652 C CA . ILE A 1 88 ? 14.370 -3.730 -7.952 1.00 86.88 88 ILE A CA 1
ATOM 653 C C . ILE A 1 88 ? 14.574 -3.562 -9.449 1.00 86.88 88 ILE A C 1
ATOM 655 O O . ILE A 1 88 ? 15.289 -4.345 -10.056 1.00 86.88 88 ILE A O 1
ATOM 659 N N . SER A 1 89 ? 13.992 -2.519 -10.046 1.00 84.56 89 SER A N 1
ATOM 660 C CA . SER A 1 89 ? 14.034 -2.383 -11.502 1.00 84.56 89 SER A CA 1
ATOM 661 C C . SER A 1 89 ? 15.462 -2.186 -12.021 1.00 84.56 89 SER A C 1
ATOM 663 O O . SER A 1 89 ? 15.795 -2.722 -13.073 1.00 84.56 89 SER A O 1
ATOM 665 N N . ARG A 1 90 ? 16.318 -1.474 -11.269 1.00 81.69 90 ARG A N 1
ATOM 666 C CA . ARG A 1 90 ? 17.741 -1.349 -11.605 1.00 81.69 90 ARG A CA 1
ATOM 667 C C . ARG A 1 90 ? 18.455 -2.699 -11.526 1.00 81.69 90 ARG A C 1
ATOM 669 O O . ARG A 1 90 ? 19.128 -3.071 -12.475 1.00 81.69 90 ARG A O 1
ATOM 676 N N . ARG A 1 91 ? 18.252 -3.461 -10.445 1.00 79.69 91 ARG A N 1
ATOM 677 C CA . ARG A 1 91 ? 18.857 -4.796 -10.298 1.00 79.69 91 ARG A CA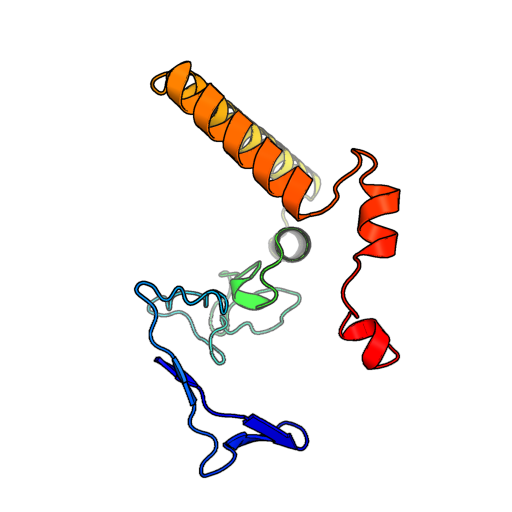 1
ATOM 678 C C . ARG A 1 91 ? 18.390 -5.769 -11.373 1.00 79.69 91 ARG A C 1
ATOM 680 O O . ARG A 1 91 ? 19.212 -6.447 -11.967 1.00 79.69 91 ARG A O 1
ATOM 687 N N . SER A 1 92 ? 17.097 -5.782 -11.692 1.00 77.81 92 SER A N 1
ATOM 688 C CA . SER A 1 92 ? 16.586 -6.589 -12.800 1.00 77.81 92 SER A CA 1
ATOM 689 C C . SER A 1 92 ? 17.243 -6.189 -14.126 1.00 77.81 92 SER A C 1
ATOM 691 O O . SER A 1 92 ? 17.613 -7.057 -14.905 1.00 77.81 92 SER A O 1
ATOM 693 N N . ALA A 1 93 ? 17.431 -4.893 -14.393 1.00 75.75 93 ALA A N 1
ATOM 694 C CA . ALA A 1 93 ? 18.124 -4.439 -15.599 1.00 75.75 93 ALA A CA 1
ATOM 695 C C . ALA A 1 93 ? 19.595 -4.905 -15.643 1.00 75.75 93 ALA A C 1
ATOM 697 O O . ALA A 1 93 ? 20.052 -5.348 -16.696 1.00 75.75 93 ALA A O 1
ATOM 698 N N . GLU A 1 94 ? 20.303 -4.849 -14.509 1.00 71.38 94 GLU A N 1
ATOM 699 C CA . GLU A 1 94 ? 21.672 -5.363 -14.353 1.00 71.38 94 GLU A CA 1
ATOM 700 C C . GLU A 1 94 ? 21.732 -6.884 -14.624 1.00 71.38 94 GLU A C 1
ATOM 702 O O . GLU A 1 94 ? 22.549 -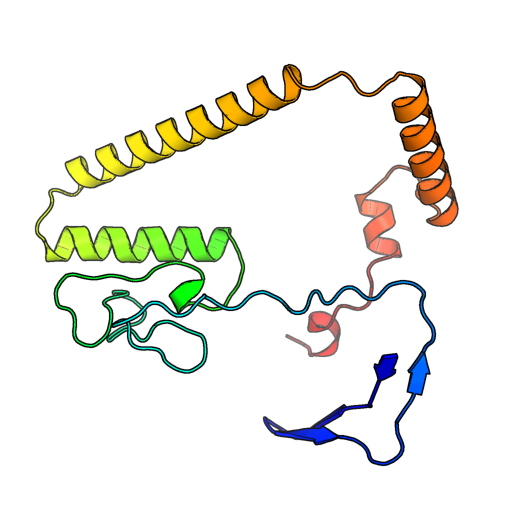7.331 -15.433 1.00 71.38 94 GLU A O 1
ATOM 707 N N . ASP A 1 95 ? 20.818 -7.661 -14.028 1.00 71.69 95 ASP A N 1
ATOM 708 C CA . ASP A 1 95 ? 20.739 -9.125 -14.159 1.00 71.69 95 ASP A CA 1
ATOM 709 C C . ASP A 1 95 ? 20.397 -9.582 -15.591 1.00 71.69 95 ASP A C 1
ATOM 711 O O . ASP A 1 95 ? 20.891 -10.610 -16.054 1.00 71.69 95 ASP A O 1
ATOM 715 N N . PHE A 1 96 ? 19.576 -8.816 -16.321 1.00 70.44 96 PHE A N 1
ATOM 716 C CA . PHE A 1 96 ? 19.213 -9.094 -17.720 1.00 70.44 96 PHE A CA 1
ATOM 717 C C . PHE A 1 96 ? 20.106 -8.380 -18.751 1.00 70.44 96 PHE A C 1
ATOM 719 O O . PHE A 1 96 ? 19.795 -8.399 -19.944 1.00 70.44 96 PHE A O 1
ATOM 726 N N . HIS A 1 97 ? 21.224 -7.782 -18.320 1.00 64.25 97 HIS A N 1
ATOM 727 C CA . HIS A 1 97 ? 22.194 -7.087 -19.176 1.00 64.25 97 HIS A CA 1
ATOM 728 C C . HIS A 1 97 ? 21.608 -5.958 -20.044 1.00 64.25 97 HIS A C 1
ATOM 730 O O . HIS A 1 97 ? 22.066 -5.722 -21.166 1.00 64.25 97 HIS A O 1
ATOM 736 N N . TRP A 1 98 ? 20.612 -5.226 -19.548 1.00 61.00 98 TRP A N 1
ATOM 737 C CA . TRP A 1 98 ? 20.201 -3.983 -20.199 1.00 61.00 98 TRP A CA 1
ATOM 738 C C . TRP A 1 98 ? 21.268 -2.908 -20.001 1.00 61.00 98 TRP A C 1
ATOM 740 O O . TRP A 1 98 ? 21.816 -2.752 -18.909 1.00 61.00 98 TRP A O 1
ATOM 750 N N . GLN A 1 99 ? 21.576 -2.147 -21.056 1.00 64.44 99 GLN A N 1
ATOM 751 C CA . GLN A 1 99 ? 22.478 -1.009 -20.911 1.00 64.44 99 GLN A CA 1
ATOM 752 C C . GLN A 1 99 ? 21.807 0.025 -20.002 1.00 64.44 99 GLN A C 1
ATOM 754 O O . GLN A 1 99 ? 20.691 0.468 -20.267 1.00 64.44 99 GLN A O 1
ATOM 759 N N . GLU A 1 100 ? 22.486 0.427 -18.928 1.00 60.25 100 GLU A N 1
ATOM 760 C CA . GLU A 1 100 ? 21.898 1.280 -17.885 1.00 60.25 100 GLU A CA 1
ATOM 761 C C . GLU A 1 100 ? 21.373 2.622 -18.431 1.00 60.25 100 GLU A C 1
ATOM 763 O O . GLU A 1 100 ? 20.368 3.146 -17.951 1.00 60.25 100 GLU A O 1
ATOM 768 N N . ALA A 1 101 ? 21.980 3.127 -19.511 1.00 65.06 101 ALA A N 1
ATOM 769 C CA . ALA A 1 101 ? 21.509 4.306 -20.235 1.00 65.06 101 ALA A CA 1
ATOM 770 C C . ALA A 1 101 ? 20.134 4.104 -20.905 1.00 65.06 101 ALA A C 1
ATOM 772 O O . ALA A 1 101 ? 19.276 4.981 -20.809 1.00 65.06 101 ALA A O 1
ATOM 773 N N . GLU A 1 102 ? 19.902 2.949 -21.537 1.00 66.25 102 GLU A N 1
ATOM 774 C CA . GLU A 1 102 ? 18.628 2.617 -22.193 1.00 66.25 102 GLU A CA 1
ATOM 775 C C . GLU A 1 102 ? 17.508 2.444 -21.156 1.00 66.25 102 GLU A C 1
ATOM 777 O O . GLU A 1 102 ? 16.365 2.858 -21.366 1.00 66.25 102 GLU A O 1
ATOM 782 N N . PHE A 1 103 ? 17.848 1.880 -19.994 1.00 65.81 103 PHE A N 1
ATOM 783 C CA . PHE A 1 103 ? 16.910 1.680 -18.897 1.00 65.81 103 PHE A CA 1
ATOM 784 C C . PHE A 1 103 ? 16.496 3.001 -18.217 1.00 65.81 103 PHE A C 1
ATOM 786 O O . PHE A 1 103 ? 15.305 3.249 -18.007 1.00 65.81 103 PHE A O 1
ATOM 793 N N . GLU A 1 104 ? 17.451 3.889 -17.928 1.00 68.62 104 GLU A N 1
ATOM 794 C CA . GLU A 1 104 ? 17.179 5.231 -17.389 1.00 68.62 104 GLU A CA 1
ATOM 795 C C . GLU A 1 104 ? 16.332 6.083 -18.348 1.00 68.62 104 GLU A C 1
ATOM 797 O O . GLU A 1 104 ? 15.416 6.796 -17.924 1.00 68.62 104 GLU A O 1
ATOM 802 N N . GLU A 1 105 ? 16.576 5.988 -19.657 1.00 73.56 105 GLU A N 1
ATOM 803 C CA . GLU A 1 105 ? 15.776 6.685 -20.668 1.00 73.56 105 GLU A CA 1
ATOM 804 C C . GLU A 1 105 ? 14.330 6.158 -20.729 1.00 73.56 105 GLU A C 1
ATOM 806 O O . GLU A 1 105 ? 13.371 6.944 -20.776 1.00 73.56 105 GLU A O 1
ATOM 811 N N . LEU A 1 106 ? 14.145 4.837 -20.631 1.00 72.31 106 LEU A N 1
ATOM 812 C CA . LEU A 1 106 ? 12.828 4.204 -20.542 1.00 72.31 106 LEU A CA 1
ATOM 813 C C . LEU A 1 106 ? 12.061 4.664 -19.289 1.00 72.31 106 LEU A C 1
ATOM 815 O O . LEU A 1 106 ? 10.873 5.001 -19.376 1.00 72.31 106 LEU A O 1
ATOM 819 N N . LEU A 1 107 ? 12.731 4.719 -18.132 1.00 71.06 107 LEU A N 1
ATOM 820 C CA . LEU A 1 107 ? 12.142 5.203 -1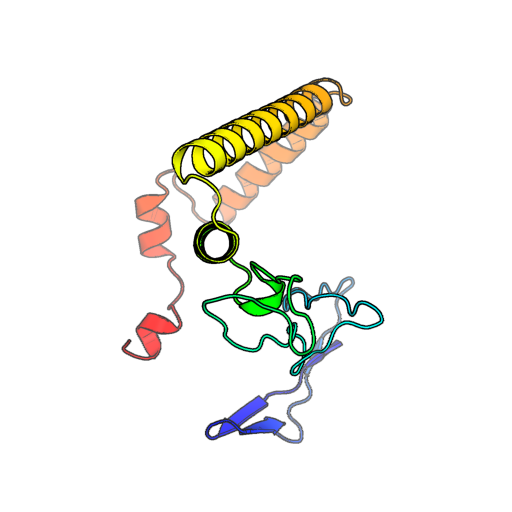6.881 1.00 71.06 107 LEU A CA 1
ATOM 821 C C . LEU A 1 107 ? 11.714 6.668 -16.987 1.00 71.06 107 LEU A C 1
ATOM 823 O O . LEU A 1 107 ? 10.575 6.995 -16.649 1.00 71.06 107 LEU A O 1
ATOM 827 N N . ARG A 1 108 ? 12.575 7.543 -17.517 1.00 74.88 108 ARG A N 1
ATOM 828 C CA . ARG A 1 108 ? 12.245 8.965 -17.728 1.00 74.88 108 ARG A CA 1
ATOM 829 C C . ARG A 1 108 ? 11.051 9.145 -18.656 1.00 74.88 108 ARG A C 1
ATOM 831 O O . ARG A 1 108 ? 10.180 9.974 -18.387 1.00 74.88 108 ARG A O 1
ATOM 838 N N . THR A 1 109 ? 10.973 8.344 -19.715 1.00 72.88 109 THR A N 1
ATOM 839 C CA . THR A 1 109 ? 9.843 8.367 -20.653 1.00 72.88 109 THR A CA 1
ATOM 840 C C . THR A 1 109 ? 8.538 7.968 -19.956 1.00 72.88 109 THR A C 1
ATOM 842 O O . THR A 1 109 ? 7.530 8.668 -20.067 1.00 72.88 109 THR A O 1
ATOM 845 N N . ARG A 1 110 ? 8.562 6.902 -19.144 1.00 70.62 110 ARG A N 1
ATOM 846 C CA . ARG A 1 110 ? 7.409 6.436 -18.348 1.00 70.62 110 ARG A CA 1
ATOM 847 C C . ARG A 1 110 ? 6.985 7.435 -17.264 1.00 70.62 110 ARG A C 1
ATOM 849 O O . ARG A 1 110 ? 5.786 7.612 -17.026 1.00 70.62 110 ARG A O 1
ATOM 856 N N . GLU A 1 111 ? 7.934 8.111 -16.616 1.00 71.38 111 GLU A N 1
ATOM 857 C CA . GLU A 1 111 ? 7.650 9.192 -15.661 1.00 71.38 111 GLU A CA 1
ATOM 858 C C . GLU A 1 111 ? 6.978 10.387 -16.360 1.00 71.38 111 GLU A C 1
ATOM 860 O O . GLU A 1 111 ? 5.993 10.934 -15.851 1.00 71.38 111 GLU A O 1
ATOM 865 N N . ALA A 1 112 ? 7.445 10.757 -17.556 1.00 69.69 112 ALA A N 1
ATOM 866 C CA . ALA A 1 112 ? 6.823 11.800 -18.367 1.00 69.69 112 ALA A CA 1
ATOM 867 C C . ALA A 1 112 ? 5.396 11.419 -18.798 1.00 69.69 112 ALA A C 1
ATOM 869 O O . ALA A 1 112 ? 4.493 12.254 -18.743 1.00 69.69 112 ALA A O 1
ATOM 870 N N . ASP A 1 113 ? 5.152 10.159 -19.156 1.00 70.50 113 ASP A N 1
ATOM 871 C CA . ASP A 1 113 ? 3.813 9.676 -19.507 1.00 70.50 113 ASP A CA 1
ATOM 872 C C . ASP A 1 113 ? 2.861 9.629 -18.305 1.00 70.50 113 ASP A C 1
ATOM 874 O O . ASP A 1 113 ? 1.686 9.986 -18.425 1.00 70.50 113 ASP A O 1
ATOM 878 N N . SER A 1 114 ? 3.374 9.297 -17.118 1.00 64.19 114 SER A N 1
ATOM 879 C CA . SER A 1 114 ? 2.614 9.389 -15.865 1.00 64.19 114 SER A CA 1
ATOM 880 C C . SER A 1 114 ? 2.228 10.839 -15.559 1.00 64.19 114 SER A C 1
ATOM 882 O O . SER A 1 114 ? 1.091 11.122 -15.173 1.00 64.19 114 SER A O 1
ATOM 884 N N . ARG A 1 115 ? 3.137 11.792 -15.809 1.00 65.75 115 ARG A N 1
ATOM 885 C CA . ARG A 1 115 ? 2.846 13.228 -15.696 1.00 65.75 115 ARG A CA 1
ATOM 886 C C . ARG A 1 115 ? 1.765 13.665 -16.691 1.00 65.75 115 ARG A C 1
ATOM 888 O O . ARG A 1 115 ? 0.821 14.335 -16.281 1.00 65.75 115 ARG A O 1
ATOM 895 N N . LYS A 1 116 ? 1.818 13.204 -17.946 1.00 69.75 116 LYS A N 1
ATOM 896 C CA . LYS A 1 116 ? 0.751 13.444 -18.940 1.00 69.75 116 LYS A CA 1
ATOM 897 C C . LYS A 1 116 ? -0.596 12.858 -18.501 1.00 69.75 116 LYS A C 1
ATOM 899 O O . LYS A 1 116 ? -1.644 13.444 -18.769 1.00 69.75 116 LYS A O 1
ATOM 904 N N . GLN A 1 117 ? -0.604 11.711 -17.818 1.00 62.97 117 GLN A N 1
ATOM 905 C CA . GLN A 1 117 ? -1.820 11.138 -17.230 1.00 62.97 117 GLN A CA 1
ATOM 906 C C . GLN A 1 117 ? -2.375 12.001 -16.089 1.00 62.97 117 GLN A C 1
ATOM 908 O O . GLN A 1 117 ? -3.583 12.234 -16.046 1.00 62.97 117 GLN A O 1
ATOM 913 N N . ILE A 1 118 ? -1.520 12.525 -15.208 1.00 65.12 118 ILE A N 1
ATOM 914 C CA . ILE A 1 118 ? -1.917 13.464 -14.143 1.00 65.12 118 ILE A CA 1
ATOM 915 C C . ILE A 1 118 ? -2.478 14.762 -14.740 1.00 65.12 118 ILE A C 1
ATOM 917 O O . ILE A 1 118 ? -3.492 15.278 -14.264 1.00 65.12 118 ILE A O 1
ATOM 921 N N . GLU A 1 119 ? -1.873 15.269 -15.812 1.00 71.06 119 GLU A N 1
ATOM 922 C CA . GLU A 1 119 ? -2.373 16.432 -16.551 1.00 71.06 119 GLU A CA 1
ATOM 923 C C . GLU A 1 119 ? -3.727 16.145 -17.209 1.00 71.06 119 GLU A C 1
ATOM 925 O O . GLU A 1 119 ? -4.641 16.960 -17.096 1.00 71.06 119 GLU A O 1
ATOM 930 N N . LYS A 1 120 ? -3.917 14.959 -17.802 1.00 68.44 120 LYS A N 1
ATOM 931 C CA . LYS A 1 120 ? -5.225 14.512 -18.312 1.00 68.44 120 LYS A CA 1
ATOM 932 C C . LYS A 1 120 ? -6.280 14.417 -17.213 1.00 68.44 120 LYS A C 1
ATOM 934 O O . LYS A 1 120 ? -7.409 14.842 -17.434 1.00 68.44 120 LYS A O 1
ATOM 939 N N . ILE A 1 121 ? -5.938 13.885 -16.039 1.00 65.31 121 ILE A N 1
ATOM 940 C CA . ILE A 1 121 ? -6.852 13.825 -14.888 1.00 65.31 121 ILE A CA 1
ATOM 941 C C . ILE A 1 121 ? -7.207 15.242 -14.425 1.00 65.31 121 ILE A C 1
ATOM 943 O O . ILE A 1 121 ? -8.379 15.533 -14.201 1.00 65.31 121 ILE A O 1
ATOM 947 N N . SER A 1 122 ? -6.227 16.143 -14.347 1.00 62.50 122 SER A N 1
ATOM 948 C CA . SER A 1 122 ? -6.435 17.548 -13.975 1.00 62.50 122 SER A CA 1
ATOM 949 C C . SER A 1 122 ? -7.316 18.286 -14.992 1.00 62.50 122 SER A C 1
ATOM 951 O O . SER A 1 122 ? -8.243 18.998 -14.612 1.00 62.50 122 SER A O 1
ATOM 953 N N . ALA A 1 123 ? -7.103 18.055 -16.289 1.00 68.44 123 ALA A N 1
ATOM 954 C CA . ALA A 1 123 ? -7.952 18.580 -17.354 1.00 68.44 123 ALA A CA 1
ATOM 955 C C . ALA A 1 123 ? -9.377 18.001 -17.286 1.00 68.44 123 ALA A C 1
ATOM 957 O O . ALA A 1 123 ? -10.352 18.741 -17.399 1.00 68.44 123 ALA A O 1
ATOM 958 N N . ALA A 1 124 ? -9.515 16.700 -17.017 1.00 61.94 124 ALA A N 1
ATOM 959 C CA . ALA A 1 124 ? -10.811 16.050 -16.842 1.00 61.94 124 ALA A CA 1
ATOM 960 C C . ALA A 1 124 ? -11.571 16.588 -15.614 1.00 61.94 124 ALA A C 1
ATOM 962 O O . ALA A 1 124 ? -12.791 16.753 -15.667 1.00 61.94 124 ALA A O 1
ATOM 963 N N . LEU A 1 125 ? -10.865 16.916 -14.526 1.00 60.03 125 LEU A N 1
ATOM 964 C CA . LEU A 1 125 ? -11.441 17.582 -13.355 1.00 60.03 125 LEU A CA 1
ATOM 965 C C . LEU A 1 125 ? -11.952 18.990 -13.693 1.00 60.03 125 LEU A C 1
ATOM 967 O O . LEU A 1 125 ? -13.033 19.347 -13.233 1.00 60.03 125 LEU A O 1
ATOM 971 N N . ASN A 1 126 ? -11.255 19.736 -14.556 1.00 61.34 126 ASN A N 1
ATOM 972 C CA . ASN A 1 126 ? -11.711 21.045 -15.044 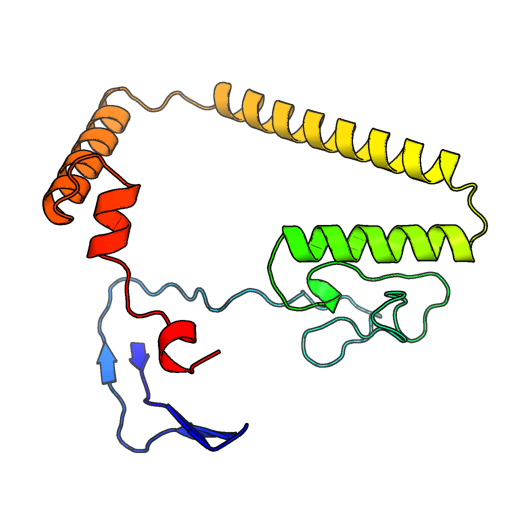1.00 61.34 126 ASN A CA 1
ATOM 973 C C . ASN A 1 126 ? -12.944 20.960 -15.964 1.00 61.34 126 ASN A C 1
ATOM 975 O O . ASN A 1 126 ? -13.702 21.920 -16.060 1.00 61.34 126 ASN A O 1
ATOM 979 N N . THR A 1 127 ? -13.170 19.818 -16.624 1.00 59.00 127 THR A N 1
ATOM 980 C CA . THR A 1 127 ? -14.371 19.577 -17.450 1.00 59.00 127 THR A CA 1
ATOM 981 C C . THR A 1 127 ? -15.566 19.017 -16.675 1.00 59.00 127 THR A C 1
ATOM 983 O O . THR A 1 127 ? -16.673 18.951 -17.213 1.00 59.00 127 THR A O 1
ATOM 986 N N . ARG A 1 128 ? -15.387 18.602 -15.411 1.00 56.53 128 ARG A N 1
ATOM 987 C CA . ARG A 1 128 ? -16.513 18.187 -14.565 1.00 56.53 128 ARG A CA 1
ATOM 988 C C . ARG A 1 128 ? -17.296 19.416 -14.108 1.00 56.53 128 ARG A C 1
ATOM 990 O O . ARG A 1 128 ? -16.723 20.460 -13.821 1.00 56.53 128 ARG A O 1
ATOM 997 N N . ARG A 1 129 ? -18.624 19.256 -14.050 1.00 58.12 129 ARG A N 1
ATOM 998 C CA . ARG A 1 129 ? -19.616 20.265 -13.646 1.00 58.12 129 ARG A CA 1
ATOM 999 C C . ARG A 1 129 ? -19.070 21.131 -12.507 1.00 58.12 129 ARG A C 1
ATOM 1001 O O . ARG A 1 129 ? -18.771 20.604 -11.436 1.00 58.12 129 ARG A O 1
ATOM 1008 N N . SER A 1 130 ? -18.938 22.434 -12.763 1.00 60.41 130 SER A N 1
ATOM 1009 C CA . SER A 1 130 ? -18.487 23.396 -11.759 1.00 60.41 130 SER A CA 1
ATOM 1010 C C . SER A 1 130 ? -19.346 23.234 -10.506 1.00 60.41 130 SER A C 1
ATOM 1012 O O . SER A 1 130 ? -20.576 23.159 -10.578 1.00 60.41 130 SER A O 1
ATOM 1014 N N . VAL A 1 131 ? -18.684 23.140 -9.353 1.00 65.25 131 VAL A N 1
ATOM 1015 C CA . VAL A 1 131 ? -19.355 23.207 -8.055 1.00 65.25 131 VAL A CA 1
ATOM 1016 C C . VAL A 1 131 ? -20.130 24.523 -8.032 1.00 65.25 131 VAL A C 1
ATOM 1018 O O . VAL A 1 131 ? -19.582 25.565 -8.403 1.00 65.25 131 VAL A O 1
ATOM 1021 N N . SER A 1 132 ? -21.415 24.467 -7.679 1.00 76.94 132 SER A N 1
ATOM 1022 C CA . SER A 1 132 ? -22.253 25.663 -7.670 1.00 76.94 132 SER A CA 1
ATOM 1023 C C . SER A 1 132 ? -21.666 26.700 -6.696 1.00 76.94 132 SER A C 1
ATOM 1025 O O . SER A 1 132 ? -21.090 26.315 -5.671 1.00 76.94 132 SER A O 1
ATOM 1027 N N . PRO A 1 133 ? -21.819 28.011 -6.948 1.00 78.19 133 PRO A N 1
ATOM 1028 C CA . PRO A 1 133 ? -21.389 29.036 -5.996 1.00 78.19 133 PRO A CA 1
ATOM 1029 C C . PRO A 1 133 ? -21.966 28.824 -4.586 1.00 78.19 133 PRO A C 1
ATOM 1031 O O . PRO A 1 133 ? -21.288 29.086 -3.596 1.00 78.19 133 PRO A O 1
ATOM 1034 N N . ALA A 1 134 ? -23.181 28.272 -4.489 1.00 81.38 134 ALA A N 1
ATOM 1035 C CA . ALA A 1 134 ? -23.820 27.928 -3.222 1.00 81.38 134 ALA A CA 1
ATOM 1036 C C . ALA A 1 134 ? -23.088 26.800 -2.471 1.00 81.38 134 ALA A C 1
ATOM 1038 O O . ALA A 1 134 ? -22.899 26.882 -1.258 1.00 81.38 134 ALA A O 1
ATOM 1039 N N . ASP A 1 135 ? -22.626 25.765 -3.175 1.00 77.75 135 ASP A N 1
ATOM 1040 C CA . ASP A 1 135 ? -21.851 24.679 -2.571 1.00 77.75 135 ASP A CA 1
ATOM 1041 C C . ASP A 1 135 ? -20.454 25.127 -2.144 1.00 77.75 135 ASP A C 1
ATOM 1043 O O . ASP A 1 135 ? -19.985 24.737 -1.074 1.00 77.75 135 ASP A O 1
ATOM 1047 N N . LEU A 1 136 ? -19.804 25.984 -2.938 1.00 81.31 136 LEU A N 1
ATOM 1048 C CA . LEU A 1 136 ? -18.527 26.591 -2.557 1.00 81.31 136 LEU A CA 1
ATOM 1049 C C . LEU A 1 136 ? -18.677 27.441 -1.294 1.00 81.31 136 LEU A C 1
ATOM 1051 O O . LEU A 1 136 ? -17.857 27.325 -0.382 1.00 81.31 136 LEU A O 1
ATOM 1055 N N . GLN A 1 137 ? -19.748 28.234 -1.208 1.00 86.25 137 GLN A N 1
ATOM 1056 C CA . GLN A 1 137 ? -20.046 29.038 -0.026 1.00 86.25 137 GLN A CA 1
ATOM 1057 C C . GLN A 1 137 ? -20.307 28.151 1.197 1.00 86.25 137 GLN A C 1
ATOM 1059 O O . GLN A 1 137 ? -19.707 28.362 2.248 1.00 86.25 137 GLN A O 1
ATOM 1064 N N . ARG A 1 138 ? -21.098 27.082 1.043 1.00 88.38 138 ARG A N 1
ATOM 1065 C CA . ARG A 1 138 ? -21.359 26.105 2.111 1.00 88.38 138 ARG A CA 1
ATOM 1066 C C . ARG A 1 138 ? -20.075 25.448 2.623 1.00 88.38 138 ARG A C 1
ATOM 1068 O O . ARG A 1 138 ? -19.902 25.288 3.832 1.00 88.38 138 ARG A O 1
ATOM 1075 N N . ILE A 1 139 ? -19.166 25.068 1.723 1.00 86.56 139 ILE A N 1
ATOM 1076 C CA . ILE A 1 139 ? -17.859 24.506 2.092 1.00 86.56 139 ILE A CA 1
ATOM 1077 C C . ILE A 1 139 ? -17.015 25.559 2.818 1.00 86.56 139 ILE A C 1
ATOM 1079 O O . ILE A 1 139 ? -16.442 25.259 3.866 1.00 86.56 139 ILE A O 1
ATOM 1083 N N . ALA A 1 140 ? -16.960 26.790 2.309 1.00 88.38 140 ALA A N 1
ATOM 1084 C CA . ALA A 1 140 ? -16.204 27.878 2.921 1.00 88.38 140 ALA A CA 1
ATOM 1085 C C . ALA A 1 140 ? -16.703 28.202 4.339 1.00 88.38 140 ALA A C 1
ATOM 1087 O O . ALA A 1 140 ? -15.895 28.335 5.262 1.00 88.38 140 ALA A O 1
ATOM 1088 N N . ASP A 1 141 ? -18.021 28.250 4.533 1.00 92.88 141 ASP A N 1
ATOM 1089 C CA . ASP A 1 141 ? -18.647 28.484 5.834 1.00 92.88 141 ASP A CA 1
ATOM 1090 C C . ASP A 1 141 ? -18.346 27.344 6.806 1.00 92.88 141 ASP A C 1
ATOM 1092 O O . ASP A 1 141 ? -17.964 27.588 7.955 1.00 92.88 141 ASP A O 1
ATOM 1096 N N . ARG A 1 142 ? -18.402 26.091 6.334 1.00 90.19 142 ARG A N 1
ATOM 1097 C CA . ARG A 1 142 ? -18.038 24.930 7.153 1.00 90.19 142 ARG A CA 1
ATOM 1098 C C . ARG A 1 142 ? -16.564 24.954 7.554 1.00 90.19 142 ARG A C 1
ATOM 1100 O O . ARG A 1 142 ? -16.246 24.714 8.716 1.00 90.19 142 ARG A O 1
ATOM 1107 N N . VAL A 1 143 ? -15.663 25.289 6.631 1.00 89.56 143 VAL A N 1
ATOM 1108 C CA . VAL A 1 143 ? -14.228 25.447 6.921 1.00 89.56 143 VAL A CA 1
ATOM 1109 C C . VAL A 1 143 ? -13.998 26.571 7.932 1.00 89.56 143 VAL A C 1
ATOM 1111 O O . VAL A 1 143 ? -13.182 26.422 8.841 1.00 89.56 143 VAL A O 1
ATOM 1114 N N . LYS A 1 144 ? -14.718 27.691 7.816 1.00 91.00 144 LYS A N 1
ATOM 1115 C CA . LYS A 1 144 ? -14.632 28.811 8.763 1.00 91.00 144 LYS A CA 1
ATOM 1116 C C . LYS A 1 144 ? -15.104 28.405 10.159 1.00 91.00 144 LYS A C 1
ATOM 1118 O O . LYS A 1 144 ? -14.445 28.754 11.137 1.00 91.00 144 LYS A O 1
ATOM 1123 N N . GLN A 1 145 ? -16.195 27.647 10.248 1.00 92.25 145 GLN A N 1
ATOM 1124 C CA . GLN A 1 145 ? -16.697 27.107 11.508 1.00 92.25 145 GLN A CA 1
ATOM 1125 C C . GLN A 1 145 ? -15.670 26.176 12.163 1.00 92.25 145 GLN A C 1
ATOM 1127 O O . GLN A 1 145 ? -15.312 26.391 13.317 1.00 92.25 145 GLN A O 1
ATOM 1132 N N . LEU A 1 146 ? -15.131 25.211 11.414 1.00 89.12 146 LEU A N 1
ATOM 1133 C CA . LEU A 1 146 ? -14.129 24.269 11.925 1.00 89.12 146 LEU A CA 1
ATOM 1134 C C . LEU A 1 146 ? -12.858 24.981 12.402 1.00 89.12 146 LEU A C 1
ATOM 1136 O O . LEU A 1 146 ? -12.324 24.661 13.458 1.00 89.12 146 LEU A O 1
ATOM 1140 N N . LYS A 1 147 ? -12.394 26.000 11.667 1.00 87.94 147 LYS A N 1
ATOM 1141 C CA . LYS A 1 147 ? -11.255 26.830 12.092 1.00 87.94 147 LYS A CA 1
ATOM 1142 C C . LYS A 1 147 ? -11.536 27.564 13.405 1.00 87.94 147 LYS A C 1
ATOM 1144 O O . LYS A 1 147 ? -10.628 27.698 14.218 1.00 87.94 147 LYS A O 1
ATOM 1149 N N . LYS A 1 148 ? -12.771 28.027 13.616 1.00 90.00 148 LYS A N 1
ATOM 1150 C CA . LYS A 1 148 ? -13.185 28.679 14.865 1.00 90.00 148 LYS A CA 1
ATOM 1151 C C . LYS A 1 148 ? -13.231 27.682 16.025 1.00 90.00 148 LYS A C 1
ATOM 1153 O O . LYS A 1 148 ? -12.685 27.979 17.077 1.00 90.00 148 LYS A O 1
ATOM 1158 N N . GLU A 1 149 ? -13.828 26.509 15.820 1.00 89.69 149 GLU A N 1
ATOM 1159 C CA . GLU A 1 149 ? -13.881 25.426 16.818 1.00 89.69 149 GLU A CA 1
ATOM 1160 C C . GLU A 1 149 ? -12.474 24.960 17.227 1.00 89.69 149 GLU A C 1
ATOM 1162 O O . GLU A 1 149 ? -12.215 24.714 18.400 1.00 89.69 149 GLU A O 1
ATOM 1167 N N . ALA A 1 150 ? -11.544 24.917 16.272 1.00 87.25 150 ALA A N 1
ATOM 1168 C CA . ALA A 1 150 ? -10.150 24.550 16.496 1.00 87.25 150 ALA A CA 1
ATOM 1169 C C . ALA A 1 150 ? -9.266 25.694 17.038 1.00 87.25 150 ALA A C 1
ATOM 1171 O O . ALA A 1 150 ? -8.058 25.504 17.160 1.00 87.25 150 ALA A O 1
ATOM 1172 N N . ASN A 1 151 ? -9.809 26.890 17.311 1.00 88.88 151 ASN A N 1
ATOM 1173 C CA . ASN A 1 151 ? -9.035 28.090 17.675 1.00 88.88 151 ASN A CA 1
ATOM 1174 C C . ASN A 1 151 ? -7.860 28.376 16.712 1.00 88.88 151 ASN A C 1
ATOM 1176 O O .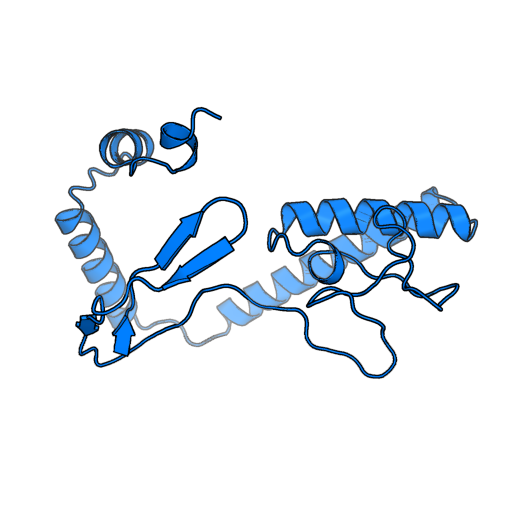 ASN A 1 151 ? -6.775 28.797 17.113 1.00 88.88 151 ASN A O 1
ATOM 1180 N N . TYR A 1 152 ? -8.065 28.125 15.417 1.00 86.31 152 TYR A N 1
ATOM 1181 C CA . TYR A 1 152 ? -7.035 28.273 14.398 1.00 86.31 152 TYR A CA 1
ATOM 1182 C C . TYR A 1 152 ? -6.850 29.740 13.990 1.00 86.31 152 TYR A C 1
ATOM 1184 O O . TYR A 1 152 ? -7.688 30.333 13.305 1.00 86.31 152 TYR A O 1
ATOM 1192 N N . HIS A 1 153 ? -5.703 30.318 14.342 1.00 86.19 153 HIS A N 1
ATOM 1193 C CA . HIS A 1 153 ? -5.356 31.727 14.122 1.00 86.19 153 HIS A CA 1
ATOM 1194 C C . HIS A 1 153 ? -4.590 31.991 12.816 1.00 86.19 153 HIS A C 1
ATOM 1196 O O . HIS A 1 153 ? -3.878 32.982 12.698 1.00 86.19 153 HIS A O 1
ATOM 1202 N N . ARG A 1 154 ? -4.747 31.122 11.806 1.00 82.62 154 ARG A N 1
ATOM 1203 C CA . ARG A 1 154 ? -4.111 31.224 10.469 1.00 82.62 154 ARG A CA 1
ATOM 1204 C C . ARG A 1 154 ? -2.585 31.091 10.436 1.00 82.62 154 ARG A C 1
ATOM 1206 O O . ARG A 1 154 ? -2.019 31.082 9.348 1.00 82.62 154 ARG A O 1
ATOM 1213 N N . ASN A 1 155 ? -1.935 30.901 11.578 1.00 88.50 155 ASN A N 1
ATOM 1214 C CA . ASN A 1 155 ? -0.525 30.541 11.660 1.00 88.50 155 ASN A CA 1
ATOM 1215 C C . ASN A 1 155 ? -0.406 29.037 11.937 1.00 88.50 155 ASN A C 1
ATOM 1217 O O . ASN A 1 155 ? -0.484 28.592 13.081 1.00 88.50 155 ASN A O 1
ATOM 1221 N N . TYR A 1 156 ? -0.277 28.240 10.871 1.00 81.94 156 TYR A N 1
ATOM 1222 C CA . TYR A 1 156 ? -0.212 26.782 10.992 1.00 81.94 156 TYR A CA 1
ATOM 1223 C C . TYR A 1 156 ? 0.985 26.280 11.816 1.00 81.94 156 TYR A C 1
ATOM 1225 O O . TYR A 1 156 ? 0.733 25.500 12.735 1.00 81.94 156 TYR A O 1
ATOM 1233 N N . PRO A 1 157 ? 2.236 26.732 11.576 1.00 87.94 157 PRO A N 1
ATOM 1234 C CA . PRO A 1 157 ? 3.384 26.320 12.387 1.00 87.94 157 PRO A CA 1
ATOM 1235 C C . PRO A 1 157 ? 3.192 26.540 13.893 1.00 87.94 157 PRO A C 1
ATOM 1237 O O . PRO A 1 157 ? 3.501 25.668 14.700 1.00 87.94 157 PRO A O 1
ATOM 1240 N N . GLU A 1 158 ? 2.631 27.682 14.283 1.00 88.19 158 GLU A N 1
ATOM 1241 C CA . GLU A 1 158 ? 2.396 27.991 15.693 1.00 88.19 158 GLU A CA 1
ATOM 1242 C C . GLU A 1 158 ? 1.216 27.202 16.276 1.00 88.19 158 GLU A C 1
ATOM 1244 O O . GLU A 1 158 ? 1.274 26.721 17.408 1.00 88.19 158 GLU A O 1
ATOM 1249 N N . TRP A 1 159 ? 0.140 27.037 15.502 1.00 89.44 159 TRP A N 1
ATOM 1250 C CA . TRP A 1 159 ? -1.029 26.277 15.934 1.00 89.44 159 TRP A CA 1
ATOM 1251 C C . TRP A 1 159 ? -0.690 24.802 16.161 1.00 89.44 159 TRP A C 1
ATOM 1253 O O . TRP A 1 159 ? -1.063 24.253 17.198 1.00 89.44 159 TRP A O 1
ATOM 1263 N N . ILE A 1 160 ? 0.058 24.178 15.241 1.00 87.94 160 ILE A N 1
ATOM 1264 C CA . ILE A 1 160 ? 0.424 22.764 15.359 1.00 87.94 160 ILE A CA 1
ATOM 1265 C C . ILE A 1 160 ? 1.402 22.528 16.506 1.00 87.94 160 ILE A C 1
ATOM 1267 O O . ILE A 1 160 ? 1.279 21.515 17.176 1.00 87.94 160 ILE A O 1
ATOM 1271 N N . ALA A 1 161 ? 2.310 23.465 16.801 1.00 86.38 161 ALA A N 1
ATOM 1272 C CA . ALA A 1 161 ? 3.194 23.352 17.961 1.00 86.38 161 ALA A CA 1
ATOM 1273 C C . ALA A 1 161 ? 2.410 23.283 19.285 1.00 86.38 161 ALA A C 1
ATOM 1275 O O . ALA A 1 161 ? 2.783 22.532 20.181 1.00 86.38 161 ALA A O 1
ATOM 1276 N N . ARG A 1 162 ? 1.299 24.027 19.393 1.00 85.25 162 ARG A N 1
ATOM 1277 C CA . ARG A 1 162 ? 0.443 24.072 20.594 1.00 85.25 162 ARG A CA 1
ATOM 1278 C C . ARG A 1 162 ? -0.573 22.930 20.678 1.00 85.25 162 ARG A C 1
ATOM 1280 O O . ARG A 1 162 ? -0.979 22.568 21.774 1.00 85.25 162 ARG A O 1
ATOM 1287 N N . HIS A 1 163 ? -0.993 22.390 19.535 1.00 85.94 163 HIS A N 1
ATOM 1288 C CA . HIS A 1 163 ? -2.023 21.347 19.445 1.00 85.94 163 HIS A CA 1
ATOM 1289 C C . HIS A 1 163 ? -1.457 19.989 19.011 1.00 85.94 163 HIS A C 1
ATOM 1291 O O . HIS A 1 163 ? -2.229 19.089 18.679 1.00 85.94 163 HIS A O 1
ATOM 1297 N N . LYS A 1 164 ? -0.123 19.831 18.992 1.00 81.38 164 LYS A N 1
ATOM 1298 C CA . LYS A 1 164 ? 0.549 18.571 18.658 1.00 81.38 164 LYS A CA 1
ATOM 1299 C C . LYS A 1 164 ? 0.090 17.514 19.668 1.00 81.38 164 LYS A C 1
ATOM 1301 O O . LYS A 1 164 ? 0.381 17.660 20.855 1.00 81.38 164 LYS A O 1
ATOM 1306 N N . PRO A 1 165 ? -0.609 16.455 19.235 1.00 80.94 165 PRO A N 1
ATOM 1307 C CA . PRO A 1 165 ? -0.907 15.343 20.119 1.00 80.94 165 PRO A CA 1
ATOM 1308 C C . PRO A 1 165 ? 0.405 14.713 20.578 1.00 80.94 165 PRO A C 1
ATOM 1310 O O . PRO A 1 165 ? 1.379 14.690 19.817 1.00 80.94 165 PRO A O 1
ATOM 1313 N N . VAL A 1 166 ? 0.422 14.182 21.800 1.00 82.12 166 VAL A N 1
ATOM 1314 C CA . VAL A 1 166 ? 1.540 13.366 22.276 1.00 82.12 166 VAL A CA 1
ATOM 1315 C C . VAL A 1 166 ? 1.756 12.248 21.262 1.00 82.12 166 VAL A C 1
ATOM 1317 O O . VAL A 1 166 ? 0.857 11.439 21.019 1.00 82.12 166 VAL A O 1
ATOM 1320 N N . ARG A 1 167 ? 2.917 12.250 20.605 1.00 78.31 167 ARG A N 1
ATOM 1321 C CA . ARG A 1 167 ? 3.213 11.238 19.600 1.00 78.31 167 ARG A CA 1
ATOM 1322 C C . ARG A 1 167 ? 3.669 9.967 20.289 1.00 78.31 167 ARG A C 1
ATOM 1324 O O . ARG A 1 167 ? 4.366 10.016 21.296 1.00 78.31 167 ARG A O 1
ATOM 1331 N N . LEU A 1 168 ? 3.304 8.825 19.717 1.00 68.88 168 LEU A N 1
ATOM 1332 C CA . LEU A 1 168 ? 3.729 7.531 20.242 1.00 68.88 168 LEU A CA 1
ATOM 1333 C C . LEU A 1 168 ? 5.259 7.399 20.269 1.00 68.88 168 LEU A C 1
ATOM 1335 O O . LEU A 1 168 ? 5.788 6.773 21.179 1.00 68.88 168 LEU A O 1
ATOM 1339 N N . GLU A 1 169 ? 5.961 8.010 19.308 1.00 77.00 169 GLU A N 1
ATOM 1340 C CA . GLU A 1 169 ? 7.429 7.986 19.274 1.00 77.00 169 GLU A CA 1
ATOM 1341 C C . GLU A 1 169 ? 8.027 8.757 20.466 1.00 77.00 169 GLU A C 1
ATOM 1343 O O . GLU A 1 169 ? 8.913 8.241 21.144 1.00 77.00 169 GLU A O 1
ATOM 1348 N N . ASP A 1 170 ? 7.443 9.917 20.802 1.00 76.38 170 ASP A N 1
ATOM 1349 C CA . ASP A 1 170 ? 7.842 10.750 21.948 1.00 76.38 170 ASP A CA 1
ATOM 1350 C C . ASP A 1 170 ? 7.618 10.013 23.297 1.00 76.38 170 ASP A C 1
ATOM 1352 O O . ASP A 1 170 ? 8.342 10.240 24.263 1.00 76.38 170 ASP A O 1
ATOM 1356 N N . VAL A 1 171 ? 6.632 9.104 23.371 1.00 73.50 171 VAL A N 1
ATOM 1357 C CA . VAL A 1 171 ? 6.323 8.287 24.569 1.00 73.50 171 VAL A CA 1
ATOM 1358 C C . VAL A 1 171 ? 7.240 7.071 24.699 1.00 73.50 171 VAL A C 1
ATOM 1360 O O . VAL A 1 171 ? 7.537 6.635 25.809 1.00 73.50 171 VAL A O 1
ATOM 1363 N N . LEU A 1 172 ? 7.680 6.506 23.574 1.00 74.44 172 LEU A N 1
ATOM 1364 C CA . LEU A 1 172 ? 8.494 5.289 23.533 1.00 74.44 172 LEU A CA 1
ATOM 1365 C C . LEU A 1 172 ? 10.006 5.562 23.578 1.00 74.44 172 LEU A C 1
ATOM 1367 O O . LEU A 1 172 ? 10.782 4.608 23.574 1.00 74.44 172 LEU A O 1
ATOM 1371 N N . GLY A 1 173 ? 10.420 6.833 23.639 1.00 55.09 173 GLY A N 1
ATOM 1372 C CA . GLY A 1 173 ? 11.819 7.232 23.812 1.00 55.09 173 GLY A CA 1
ATOM 1373 C C . GLY A 1 173 ? 12.738 6.811 22.662 1.00 55.09 173 GLY A C 1
ATOM 1374 O O . GLY A 1 173 ? 13.912 6.535 22.907 1.00 55.09 173 GLY A O 1
ATOM 1375 N N . LYS A 1 174 ? 12.203 6.717 21.438 1.00 51.62 174 LYS A N 1
ATOM 1376 C CA . LYS A 1 174 ? 12.974 6.437 20.219 1.00 51.62 174 LYS A CA 1
ATOM 1377 C C . LYS A 1 174 ? 13.166 7.691 19.384 1.00 51.62 174 LYS A C 1
ATOM 1379 O O . LYS A 1 174 ? 12.164 8.409 19.182 1.00 51.62 174 LYS A O 1
#

Radius of gyration: 23.95 Å; Cα contacts (8 Å, |Δi|>4): 133; chains: 1; bounding box: 48×52×53 Å

pLDDT: mean 82.21, std 10.51, range [51.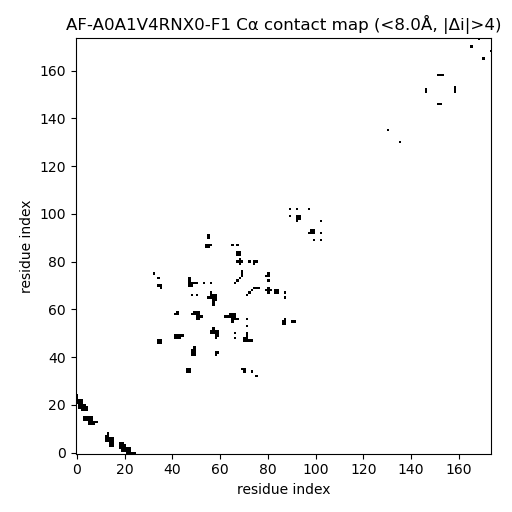62, 95.0]

Solvent-accessible surface area (backbone atoms only — not comparable to full-atom values): 10667 Å² total; per-residue (Å²): 92,77,46,66,45,72,46,77,61,86,92,45,74,43,75,47,86,92,45,70,43,81,46,91,67,101,72,87,83,89,83,90,77,84,76,57,81,90,54,92,95,61,55,61,58,83,71,26,52,30,44,76,39,85,74,60,16,31,27,56,100,46,94,87,43,72,52,54,26,48,42,57,65,72,72,80,43,69,69,60,22,51,54,45,36,51,50,22,54,51,50,52,34,59,76,71,66,50,57,68,68,62,52,53,52,51,51,52,51,53,52,52,51,50,50,51,48,51,50,48,51,53,52,52,57,71,71,44,82,75,76,49,72,66,55,52,48,53,49,51,53,50,52,51,49,52,34,59,78,66,68,58,83,85,48,61,75,64,49,47,71,76,65,57,71,90,48,70,52,76,74,68,77,108

Sequence (174 aa):
MVFKQTKTEGEKISLVPGSEIVIKSPLVVSSIGSVPGQLPGIPYRGDLIAVDDPETGRIEGFENVFALGNAVTGRGNIRESMIHGRQISRRSAEDFHWQEAEFEELLRTREADSRKQIEKISAALNTRRSVSPADLQRIADRVKQLKKEANYHRNYPEWIARHKPVRLEDVLGK